Protein AF-0000000083620052 (afdb_homodimer)

Solvent-accessible surface area (backbone atoms only — not comparable to full-atom values): 8926 Å² total; per-residue (Å²): 107,70,68,56,51,54,50,51,49,53,51,48,52,52,52,49,54,56,48,50,53,54,48,52,51,50,53,55,48,63,71,38,90,86,50,53,65,69,59,52,51,53,48,49,51,52,50,52,50,52,51,48,50,53,50,50,54,52,50,50,51,51,50,53,51,52,51,54,55,53,52,51,54,55,54,63,62,65,70,110,106,71,68,56,52,54,50,52,50,52,52,50,52,52,51,49,54,56,50,50,53,53,47,50,51,50,54,54,48,65,71,40,91,85,50,53,66,69,60,52,53,52,49,49,52,53,50,53,51,52,52,48,51,54,48,50,54,52,51,52,52,50,51,55,51,52,50,53,54,52,53,51,55,55,54,63,62,66,71,107

Foldseek 3Di:
DVVVLVVLVVVLVVVVVVLVVVVVVLVVLCPDPPRDPVVSVVVVVVSVVVNVVSVVVSVVVVVVVVVVVVVVVVVVVVPD/DVVVLVVLVVVLVVVVVVLVVVVVVLVVLCPDPPRDPVVSVVVVVVSVVVNVVSVVVSVVVVVVVVVVVVVVVVVVVVPD

Sequence (160 aa):
DEEDLVTAHRRQVEETVDIVREEMNLLFQADQPGNQLDDYISKLDTILSQKAAGIYQLQAQLAQFQRRLNEYNIFSSSGDDEEDLVTAHRRQVEETVDIVREEMNLLFQADQPGNQLDDYISKLDTILSQKAAGIYQLQAQLAQFQRRLNEYNIFSSSGD

Radius of gyration: 20.44 Å; Cα contacts (8 Å, |Δi|>4): 81; chains: 2; bounding box: 27×78×36 Å

Nearest PDB structures (foldseek):
  7kin-assembly1_D  TM=8.186E-01  e=3.593E+00  Mycobacterium tuberculosis
  8dy9-assembly1_D  TM=7.743E-01  e=3.593E+00  Streptomyces venezuelae
  4bay-assembly1_A  TM=5.192E-01  e=6.306E+00  Homo sapiens
  6zbh-assembly1_A  TM=5.171E-01  e=8.964E+00  Plasmodium falciparum
  7kin-assembly1_D  TM=8.187E-01  e=3.593E+00  Mycobacterium tuberculosis

pLDDT: mean 94.05, std 9.62, range [48.81, 98.94]

InterPro domains:
  IPR027640 Kinesin-like protein [PTHR47971] (2-74)

Structure (mmCIF, N/CA/C/O backbone):
data_AF-0000000083620052-model_v1
#
loop_
_entity.id
_entity.type
_entity.pdbx_description
1 polymer 'Kinesin-related protein 6-like'
#
loop_
_atom_site.group_PDB
_atom_site.id
_atom_site.type_symbol
_atom_site.label_atom_id
_atom_site.label_alt_id
_atom_site.label_comp_id
_atom_site.label_asym_id
_atom_site.label_entity_id
_atom_site.label_seq_id
_atom_site.pdbx_PDB_ins_code
_atom_site.Cartn_x
_atom_site.Cartn_y
_atom_site.Cartn_z
_atom_site.occupancy
_atom_site.B_iso_or_equiv
_atom_site.auth_seq_id
_atom_site.auth_comp_id
_atom_site.auth_asym_id
_atom_site.auth_atom_id
_atom_site.pdbx_PDB_model_num
ATOM 1 N N . ASP A 1 1 ? -6.988 17.688 13.414 1 90.62 1 ASP A N 1
ATOM 2 C CA . ASP A 1 1 ? -5.875 18.625 13.352 1 90.62 1 ASP A CA 1
ATOM 3 C C . ASP A 1 1 ? -4.66 17.984 12.68 1 90.62 1 ASP A C 1
ATOM 5 O O . ASP A 1 1 ? -4.695 16.812 12.305 1 90.62 1 ASP A O 1
ATOM 9 N N . GLU A 1 2 ? -3.715 18.766 12.367 1 92.81 2 GLU A N 1
ATOM 10 C CA . GLU A 1 2 ? -2.504 18.328 11.672 1 92.81 2 GLU A CA 1
ATOM 11 C C . GLU A 1 2 ? -1.834 17.172 12.414 1 92.81 2 GLU A C 1
ATOM 13 O O . GLU A 1 2 ? -1.412 16.203 11.797 1 92.81 2 GLU A O 1
ATOM 18 N N . GLU A 1 3 ? -1.799 17.297 13.719 1 94.44 3 GLU A N 1
ATOM 19 C CA . GLU A 1 3 ? -1.166 16.266 14.516 1 94.44 3 GLU A CA 1
ATOM 20 C C . GLU A 1 3 ? -1.872 14.922 14.328 1 94.44 3 GLU A C 1
ATOM 22 O O . GLU A 1 3 ? -1.224 13.875 14.281 1 94.44 3 GLU A O 1
ATOM 27 N N . ASP A 1 4 ? -3.164 14.898 14.219 1 96.94 4 ASP A N 1
ATOM 28 C CA . ASP A 1 4 ? -3.932 13.672 14.016 1 96.94 4 ASP A CA 1
ATOM 29 C C . ASP A 1 4 ? -3.598 13.031 12.672 1 96.94 4 ASP A C 1
ATOM 31 O O . ASP A 1 4 ? -3.473 11.812 12.578 1 96.94 4 ASP A O 1
ATOM 35 N N . LEU A 1 5 ? -3.455 13.891 11.695 1 98.12 5 LEU A N 1
ATOM 36 C CA . LEU A 1 5 ? -3.141 13.391 10.359 1 98.12 5 LEU A CA 1
ATOM 37 C C . LEU A 1 5 ? -1.755 12.758 10.328 1 98.12 5 LEU A C 1
ATOM 39 O O . LEU A 1 5 ? -1.583 11.656 9.797 1 98.12 5 LEU A O 1
ATOM 43 N N . VAL A 1 6 ? -0.786 13.438 10.922 1 98.12 6 VAL A N 1
ATOM 44 C CA . VAL A 1 6 ? 0.584 12.938 10.945 1 98.12 6 VAL A CA 1
ATOM 45 C C . VAL A 1 6 ? 0.646 11.633 11.734 1 98.12 6 VAL A C 1
ATOM 47 O O . VAL A 1 6 ? 1.349 10.695 11.344 1 98.12 6 VAL A O 1
ATOM 50 N N . THR A 1 7 ? -0.1 11.578 12.805 1 98.38 7 THR A N 1
ATOM 51 C CA . THR A 1 7 ? -0.163 10.359 13.602 1 98.38 7 THR A CA 1
ATOM 52 C C . THR A 1 7 ? -0.77 9.211 12.797 1 98.38 7 THR A C 1
ATOM 54 O O . THR A 1 7 ? -0.252 8.094 12.805 1 98.38 7 THR A O 1
ATOM 57 N N . ALA A 1 8 ? -1.862 9.43 12.117 1 98.69 8 ALA A N 1
ATOM 58 C CA . ALA A 1 8 ? -2.484 8.414 11.266 1 98.69 8 ALA A CA 1
ATOM 59 C C . ALA A 1 8 ? -1.525 7.957 10.172 1 98.69 8 ALA A C 1
ATOM 61 O O . ALA A 1 8 ? -1.472 6.77 9.844 1 98.69 8 ALA A O 1
ATOM 62 N N . HIS A 1 9 ? -0.821 8.945 9.602 1 98.94 9 HIS A N 1
ATOM 63 C CA . HIS A 1 9 ? 0.161 8.625 8.57 1 98.94 9 HIS A CA 1
ATOM 64 C C . HIS A 1 9 ? 1.264 7.727 9.117 1 98.94 9 HIS A C 1
ATOM 66 O O . HIS A 1 9 ? 1.635 6.738 8.484 1 98.94 9 HIS A O 1
ATOM 72 N N . ARG A 1 10 ? 1.766 8.016 10.305 1 98.88 10 ARG A N 1
ATOM 73 C CA . ARG A 1 10 ? 2.789 7.188 10.938 1 98.88 10 ARG A CA 1
ATOM 74 C C . ARG A 1 10 ? 2.275 5.773 11.172 1 98.88 10 ARG A C 1
ATOM 76 O O . ARG A 1 10 ? 2.986 4.797 10.922 1 98.88 10 ARG A O 1
ATOM 83 N N . ARG A 1 11 ? 1.07 5.645 11.664 1 98.75 11 ARG A N 1
ATOM 84 C CA . ARG A 1 11 ? 0.467 4.34 11.906 1 98.75 11 ARG A CA 1
ATOM 85 C C . ARG A 1 11 ? 0.345 3.543 10.609 1 98.75 11 ARG A C 1
ATOM 87 O O . ARG A 1 11 ? 0.63 2.344 10.578 1 98.75 11 ARG A O 1
ATOM 94 N N . GLN A 1 12 ? -0.08 4.262 9.594 1 98.94 12 GLN A N 1
ATOM 95 C CA . GLN A 1 12 ? -0.24 3.598 8.305 1 98.94 12 GLN A CA 1
ATOM 96 C C . GLN A 1 12 ? 1.103 3.109 7.77 1 98.94 12 GLN A C 1
ATOM 98 O O . GLN A 1 12 ? 1.193 2.01 7.223 1 98.94 12 GLN A O 1
ATOM 103 N N . VAL A 1 13 ? 2.176 3.855 7.914 1 98.94 13 VAL A N 1
ATOM 104 C CA . VAL A 1 13 ? 3.504 3.451 7.469 1 98.94 13 VAL A CA 1
ATOM 105 C C . VAL A 1 13 ? 3.971 2.238 8.273 1 98.94 13 VAL A C 1
ATOM 107 O O . VAL A 1 13 ? 4.5 1.278 7.703 1 98.94 13 VAL A O 1
ATOM 110 N N . GLU A 1 14 ? 3.711 2.281 9.523 1 98.81 14 GLU A N 1
ATOM 111 C CA . GLU A 1 14 ? 4.082 1.152 10.375 1 98.81 14 GLU A CA 1
ATOM 112 C C . GLU A 1 14 ? 3.348 -0.118 9.953 1 98.81 14 GLU A C 1
ATOM 114 O O . GLU A 1 14 ? 3.955 -1.187 9.852 1 98.81 14 GLU A O 1
ATOM 119 N N . GLU A 1 15 ? 2.102 -0.01 9.734 1 98.75 15 GLU A N 1
ATOM 120 C CA . GLU A 1 15 ? 1.314 -1.148 9.273 1 98.75 15 GLU A CA 1
ATOM 121 C C . GLU A 1 15 ? 1.819 -1.657 7.922 1 98.75 15 GLU A C 1
ATOM 123 O O . GLU A 1 15 ? 1.854 -2.865 7.684 1 98.75 15 GLU A O 1
ATOM 128 N N . THR A 1 16 ? 2.172 -0.716 7.043 1 98.88 16 THR A N 1
ATOM 129 C CA . THR A 1 16 ? 2.678 -1.096 5.73 1 98.88 16 THR A CA 1
AT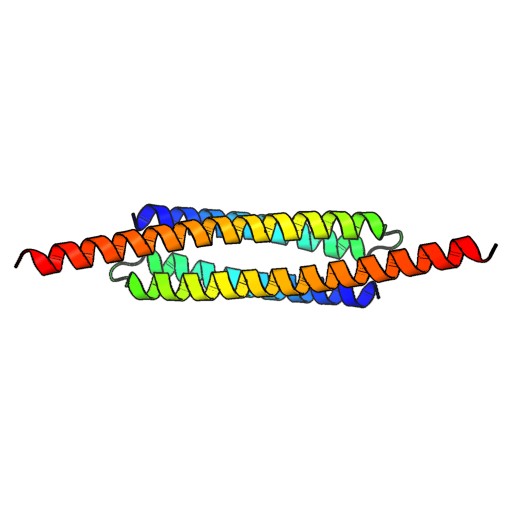OM 130 C C . THR A 1 16 ? 3.988 -1.864 5.855 1 98.88 16 THR A C 1
ATOM 132 O O . THR A 1 16 ? 4.199 -2.863 5.164 1 98.88 16 THR A O 1
ATOM 135 N N . VAL A 1 17 ? 4.836 -1.481 6.758 1 98.81 17 VAL A N 1
ATOM 136 C CA . VAL A 1 17 ? 6.109 -2.156 6.984 1 98.81 17 VAL A CA 1
ATOM 137 C C . VAL A 1 17 ? 5.859 -3.588 7.453 1 98.81 17 VAL A C 1
ATOM 139 O O . VAL A 1 17 ? 6.508 -4.523 6.977 1 98.81 17 VAL A O 1
ATOM 142 N N . ASP A 1 18 ? 4.934 -3.748 8.336 1 98.75 18 ASP A N 1
ATOM 143 C CA . ASP A 1 18 ? 4.582 -5.078 8.828 1 98.75 18 ASP A CA 1
ATOM 144 C C . ASP A 1 18 ? 4.027 -5.949 7.703 1 98.75 18 ASP A C 1
ATOM 146 O O . ASP A 1 18 ? 4.367 -7.129 7.598 1 98.75 18 ASP A O 1
ATOM 150 N N . ILE A 1 19 ? 3.205 -5.395 6.867 1 98.88 19 ILE A N 1
ATOM 151 C CA . ILE A 1 19 ? 2.584 -6.133 5.773 1 98.88 19 ILE A CA 1
ATOM 152 C C . ILE A 1 19 ? 3.645 -6.527 4.75 1 98.88 19 ILE A C 1
ATOM 154 O O . ILE A 1 19 ? 3.617 -7.637 4.211 1 98.88 19 ILE A O 1
ATOM 158 N N . VAL A 1 20 ? 4.68 -5.641 4.477 1 98.81 20 VAL A N 1
ATOM 159 C CA . VAL A 1 20 ? 5.746 -5.93 3.52 1 98.81 20 VAL A CA 1
ATOM 160 C C . VAL A 1 20 ? 6.562 -7.125 3.998 1 98.81 20 VAL A C 1
ATOM 162 O O . VAL A 1 20 ? 6.973 -7.965 3.195 1 98.81 20 VAL A O 1
ATOM 165 N N . ARG A 1 21 ? 6.77 -7.207 5.316 1 98.69 21 ARG A N 1
ATOM 166 C CA . ARG A 1 21 ? 7.453 -8.375 5.855 1 98.69 21 ARG A CA 1
ATOM 167 C C . ARG A 1 21 ? 6.668 -9.656 5.566 1 98.69 21 ARG A C 1
ATOM 169 O O . ARG A 1 21 ? 7.246 -10.672 5.172 1 98.69 21 ARG A O 1
ATOM 176 N N . GLU A 1 22 ? 5.375 -9.57 5.797 1 98.69 22 GLU A N 1
ATOM 177 C CA . GLU A 1 22 ? 4.52 -10.711 5.477 1 98.69 22 GLU A CA 1
ATOM 178 C C . GLU A 1 22 ? 4.605 -11.07 3.996 1 98.69 22 GLU A C 1
ATOM 180 O O . GLU A 1 22 ? 4.645 -12.25 3.637 1 98.69 22 GLU A O 1
ATOM 185 N N . GLU A 1 23 ? 4.641 -10.031 3.18 1 98.94 23 GLU A N 1
ATOM 186 C CA . GLU A 1 23 ? 4.691 -10.242 1.737 1 98.94 23 GLU A CA 1
ATOM 187 C C . GLU A 1 23 ? 6.008 -10.891 1.319 1 98.94 23 GLU A C 1
ATOM 189 O O . GLU A 1 23 ? 6.027 -11.773 0.457 1 98.94 23 GLU A O 1
ATOM 194 N N . MET A 1 24 ? 7.102 -10.477 1.969 1 98.75 24 MET A N 1
ATOM 195 C CA . MET A 1 24 ? 8.398 -11.062 1.647 1 98.75 24 MET A CA 1
ATOM 196 C C . MET A 1 24 ? 8.43 -12.547 2.002 1 98.75 24 MET A C 1
ATOM 198 O O . MET A 1 24 ? 9 -13.352 1.262 1 98.75 24 MET A O 1
ATOM 202 N N . ASN A 1 25 ? 7.844 -12.867 3.111 1 98.25 25 ASN A N 1
ATOM 203 C CA . ASN A 1 25 ? 7.727 -14.273 3.479 1 98.25 25 ASN A CA 1
ATOM 204 C C . ASN A 1 25 ? 6.855 -15.039 2.488 1 98.25 25 ASN A C 1
ATOM 206 O O . ASN A 1 25 ? 7.172 -16.172 2.131 1 98.25 25 ASN A O 1
ATOM 210 N N . LEU A 1 26 ? 5.758 -14.414 2.057 1 98.62 26 LEU A N 1
ATOM 211 C CA . LEU A 1 26 ? 4.863 -15.055 1.099 1 98.62 26 LEU A CA 1
ATOM 212 C C . LEU A 1 26 ? 5.578 -15.32 -0.222 1 98.62 26 LEU A C 1
ATOM 214 O O . LEU A 1 26 ? 5.449 -16.406 -0.8 1 98.62 26 LEU A O 1
ATOM 218 N N . LEU A 1 27 ? 6.418 -14.375 -0.684 1 98.5 27 LEU A N 1
ATOM 219 C CA . LEU A 1 27 ? 7.164 -14.516 -1.931 1 98.5 27 LEU A CA 1
ATOM 220 C C . LEU A 1 27 ? 8.227 -15.602 -1.803 1 98.5 27 LEU A C 1
ATOM 222 O O . LEU A 1 27 ? 8.461 -16.375 -2.742 1 98.5 27 LEU A O 1
ATOM 226 N N . PHE A 1 28 ? 8.836 -15.641 -0.636 1 97.38 28 PHE A N 1
ATOM 227 C CA . PHE A 1 28 ? 9.812 -16.688 -0.369 1 97.38 28 PHE A CA 1
ATOM 228 C C . PHE A 1 28 ? 9.172 -18.062 -0.446 1 97.38 28 PHE A C 1
ATOM 230 O O . PHE A 1 28 ? 9.727 -18.984 -1.053 1 97.38 28 PHE A O 1
ATOM 237 N N . GLN A 1 29 ? 7.988 -18.188 0.178 1 95.62 29 GLN A N 1
ATOM 238 C CA . GLN A 1 29 ? 7.277 -19.453 0.168 1 95.62 29 GLN A CA 1
ATOM 239 C C . GLN A 1 29 ? 6.836 -19.828 -1.244 1 95.62 29 GLN A C 1
ATOM 241 O O . GLN A 1 29 ? 6.836 -21 -1.611 1 95.62 29 GLN A O 1
ATOM 246 N N . ALA A 1 30 ? 6.48 -18.844 -2.029 1 94.25 30 ALA A N 1
ATOM 247 C CA . ALA A 1 30 ? 6.012 -19.078 -3.393 1 94.25 30 ALA A CA 1
ATOM 248 C C . ALA A 1 30 ? 7.109 -19.688 -4.25 1 94.25 30 ALA A C 1
ATOM 250 O O . ALA A 1 30 ? 6.824 -20.406 -5.215 1 94.25 30 ALA A O 1
ATOM 251 N N . ASP A 1 31 ? 8.352 -19.453 -3.865 1 93.75 31 ASP A N 1
ATOM 252 C CA . ASP A 1 31 ? 9.484 -19.906 -4.668 1 93.75 31 ASP A CA 1
ATOM 253 C C . ASP A 1 31 ? 9.938 -21.297 -4.223 1 93.75 31 ASP A C 1
ATOM 255 O O . ASP A 1 31 ? 10.805 -21.906 -4.859 1 93.75 31 ASP A O 1
ATOM 259 N N . GLN A 1 32 ? 9.328 -21.844 -3.174 1 94.38 32 GLN A N 1
ATOM 260 C CA . GLN A 1 32 ? 9.75 -23.141 -2.654 1 94.38 32 GLN A CA 1
ATOM 261 C C . GLN A 1 32 ? 9.039 -24.281 -3.383 1 94.38 32 GLN A C 1
ATOM 263 O O . GLN A 1 32 ? 7.883 -24.156 -3.779 1 94.38 32 GLN A O 1
ATOM 268 N N . PRO A 1 33 ? 9.781 -25.438 -3.596 1 92.56 33 PRO A N 1
ATOM 269 C CA . PRO A 1 33 ? 9.094 -26.625 -4.125 1 92.56 33 PRO A CA 1
ATOM 270 C C . PRO A 1 33 ? 7.898 -27.047 -3.275 1 92.56 33 PRO A C 1
ATOM 272 O O . PRO A 1 33 ? 7.949 -26.953 -2.045 1 92.56 33 PRO A O 1
ATOM 275 N N . GLY A 1 34 ? 6.805 -27.469 -3.9 1 90.56 34 GLY A N 1
ATOM 276 C CA . GLY A 1 34 ? 5.617 -27.922 -3.197 1 90.56 34 GLY A CA 1
ATOM 277 C C . GLY A 1 34 ? 4.672 -26.797 -2.83 1 90.56 34 GLY A C 1
ATOM 278 O O . GLY A 1 34 ? 3.66 -27.016 -2.162 1 90.56 34 GLY A O 1
ATOM 279 N N . ASN A 1 35 ? 5.055 -25.609 -3.143 1 88.75 35 ASN A N 1
ATOM 280 C CA . ASN A 1 35 ? 4.168 -24.469 -2.914 1 88.75 35 ASN A CA 1
ATOM 281 C C . ASN A 1 35 ? 2.775 -24.719 -3.49 1 88.75 35 ASN A C 1
ATOM 283 O O . ASN A 1 35 ? 2.643 -25.234 -4.602 1 88.75 35 ASN A O 1
ATOM 287 N N . GLN A 1 36 ? 1.878 -24.344 -2.652 1 91.94 36 GLN A N 1
ATOM 288 C CA . GLN A 1 36 ? 0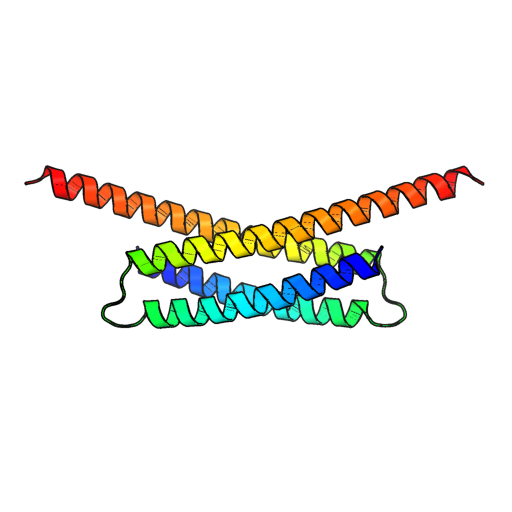.497 -24.469 -3.109 1 91.94 36 GLN A CA 1
ATOM 289 C C . GLN A 1 36 ? 0.01 -23.156 -3.719 1 91.94 36 GLN A C 1
ATOM 291 O O . GLN A 1 36 ? -0.177 -22.156 -3.008 1 91.94 36 GLN A O 1
ATOM 296 N N . LEU A 1 37 ? -0.287 -23.203 -4.941 1 93.69 37 LEU A N 1
ATOM 297 C CA . LEU A 1 37 ? -0.682 -22.016 -5.703 1 93.69 37 LEU A CA 1
ATOM 298 C C . LEU A 1 37 ? -1.947 -21.391 -5.121 1 93.69 37 LEU A C 1
ATOM 300 O O . LEU A 1 37 ? -2.035 -20.172 -4.98 1 93.69 37 LEU A O 1
ATOM 304 N N . ASP A 1 38 ? -2.9 -22.203 -4.738 1 94.06 38 ASP A N 1
ATOM 305 C CA . ASP A 1 38 ? -4.164 -21.703 -4.207 1 94.06 38 ASP A CA 1
ATOM 306 C C . ASP A 1 38 ? -3.943 -20.922 -2.916 1 94.06 38 ASP A C 1
ATOM 308 O O . ASP A 1 38 ? -4.59 -19.891 -2.688 1 94.06 38 ASP A O 1
ATOM 312 N N . ASP A 1 39 ? -3.09 -21.422 -2.074 1 95.56 39 ASP A N 1
ATOM 313 C CA . ASP A 1 39 ? -2.77 -20.734 -0.827 1 95.56 39 ASP A CA 1
ATOM 314 C C . ASP A 1 39 ? -2.104 -19.391 -1.097 1 95.56 39 ASP A C 1
ATOM 316 O O . ASP A 1 39 ? -2.428 -18.391 -0.449 1 95.56 39 ASP A O 1
ATOM 320 N N . TYR A 1 40 ? -1.199 -19.391 -2 1 97.88 40 TYR A N 1
ATOM 321 C CA . TYR A 1 40 ? -0.522 -18.156 -2.379 1 97.88 40 TYR A CA 1
ATOM 322 C C . TYR A 1 40 ? -1.521 -17.109 -2.865 1 97.88 40 TYR A C 1
ATOM 324 O O . TYR A 1 40 ? -1.491 -15.961 -2.424 1 97.88 40 TYR A O 1
ATOM 332 N N . ILE A 1 41 ? -2.387 -17.516 -3.703 1 98 41 ILE A N 1
ATOM 333 C CA . ILE A 1 41 ? -3.357 -16.609 -4.309 1 98 41 ILE A CA 1
ATOM 334 C C . ILE A 1 41 ? -4.262 -16.031 -3.227 1 98 41 ILE A C 1
ATOM 336 O O . ILE A 1 41 ? -4.508 -14.82 -3.201 1 98 41 ILE A O 1
ATOM 340 N N . SER A 1 42 ? -4.73 -16.859 -2.387 1 98 42 SER A N 1
ATOM 341 C CA . SER A 1 42 ? -5.641 -16.422 -1.332 1 98 42 SER A CA 1
ATOM 342 C C . SER A 1 42 ? -4.953 -15.453 -0.383 1 98 42 SER A C 1
ATOM 344 O O . SER A 1 42 ? -5.539 -14.438 0 1 98 42 SER A O 1
ATOM 346 N N . LYS A 1 43 ? -3.754 -15.75 -0.046 1 98.44 43 LYS A N 1
ATOM 347 C CA . LYS A 1 43 ? -3.023 -14.875 0.87 1 98.44 43 LYS A CA 1
ATOM 348 C C . LYS A 1 43 ? -2.686 -13.547 0.207 1 98.44 43 LYS A C 1
ATOM 350 O O . LYS A 1 43 ? -2.789 -12.492 0.836 1 98.44 43 LYS A O 1
ATOM 355 N N . LEU A 1 44 ? -2.283 -13.594 -1.026 1 98.88 44 LEU A N 1
ATOM 356 C CA . LEU A 1 44 ? -1.996 -12.367 -1.753 1 98.88 44 LEU A CA 1
ATOM 357 C C . LEU A 1 44 ? -3.238 -11.484 -1.841 1 98.88 44 LEU A C 1
ATOM 359 O O . LEU A 1 44 ? -3.164 -10.273 -1.613 1 98.88 44 LEU A O 1
ATOM 363 N N . ASP A 1 45 ? -4.328 -12.102 -2.131 1 98.75 45 ASP A N 1
ATOM 364 C CA . ASP A 1 45 ? -5.586 -11.367 -2.193 1 98.75 45 ASP A CA 1
ATOM 365 C C . ASP A 1 45 ? -5.879 -10.672 -0.867 1 98.75 45 ASP A C 1
ATOM 367 O O . ASP A 1 45 ? -6.234 -9.484 -0.845 1 98.75 45 ASP A O 1
ATOM 371 N N . THR A 1 46 ? -5.758 -11.414 0.207 1 98.81 46 THR A N 1
ATOM 372 C CA . THR A 1 46 ? -6.008 -10.875 1.541 1 98.81 46 THR A CA 1
ATOM 373 C C . THR A 1 46 ? -5.074 -9.711 1.84 1 98.81 46 THR A C 1
ATOM 375 O O . THR A 1 46 ? -5.512 -8.672 2.34 1 98.81 46 THR A O 1
ATOM 378 N N . ILE A 1 47 ? -3.785 -9.844 1.504 1 98.94 47 ILE A N 1
ATOM 379 C CA . ILE A 1 47 ? -2.76 -8.844 1.772 1 98.94 47 ILE A CA 1
ATOM 380 C C . ILE A 1 47 ? -3.047 -7.578 0.963 1 98.94 47 ILE A C 1
ATOM 382 O O . ILE A 1 47 ? -3.023 -6.469 1.501 1 98.94 47 ILE A O 1
ATOM 386 N N . LEU A 1 48 ? -3.375 -7.742 -0.319 1 98.94 48 LEU A N 1
ATOM 387 C CA . LEU A 1 48 ? -3.648 -6.586 -1.167 1 98.94 48 LEU A CA 1
ATOM 388 C C . LEU A 1 48 ? -4.891 -5.844 -0.688 1 98.94 48 LEU A C 1
ATOM 390 O O . LEU A 1 48 ? -4.934 -4.613 -0.723 1 98.94 48 LEU A O 1
ATOM 394 N N . SER A 1 49 ? -5.91 -6.609 -0.191 1 98.88 49 SER A N 1
ATOM 395 C CA . SER A 1 49 ? -7.113 -5.992 0.354 1 98.88 49 SER A CA 1
ATOM 396 C C . SER A 1 49 ? -6.805 -5.195 1.616 1 98.88 49 SER A C 1
ATOM 398 O O . SER A 1 49 ? -7.363 -4.117 1.827 1 98.88 49 SER A O 1
ATOM 400 N N . GLN A 1 50 ? -5.961 -5.727 2.443 1 98.88 50 GLN A N 1
ATOM 401 C CA . GLN A 1 50 ? -5.559 -5.043 3.666 1 98.88 50 GLN A CA 1
ATOM 402 C C . GLN A 1 50 ? -4.789 -3.762 3.35 1 98.88 50 GLN A C 1
ATOM 404 O O . GLN A 1 50 ? -5.023 -2.723 3.971 1 98.88 50 GLN A O 1
ATOM 409 N N . LYS A 1 51 ? -3.875 -3.82 2.344 1 98.94 51 LYS A N 1
ATOM 410 C CA . LYS A 1 51 ? -3.123 -2.635 1.941 1 98.94 51 LYS A CA 1
ATOM 411 C C . LYS A 1 51 ? -4.051 -1.557 1.388 1 98.94 51 LYS A C 1
ATOM 413 O O . LYS A 1 51 ? -3.936 -0.385 1.752 1 98.94 51 LYS A O 1
ATOM 418 N N . ALA A 1 52 ? -4.945 -1.933 0.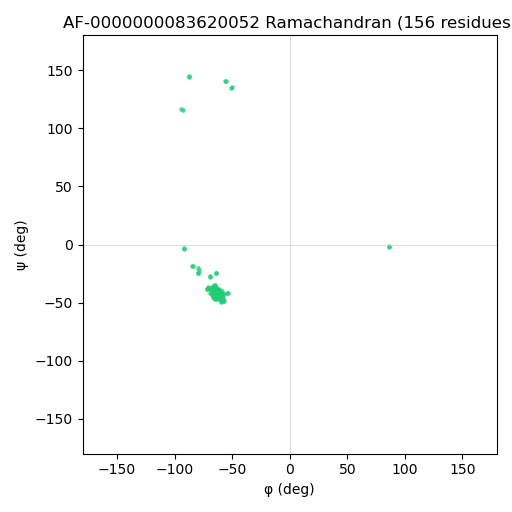559 1 98.88 52 ALA A N 1
ATOM 419 C CA . ALA A 1 52 ? -5.883 -0.982 -0.032 1 98.88 52 ALA A CA 1
ATOM 420 C C . ALA A 1 52 ? -6.73 -0.305 1.043 1 98.88 52 ALA A C 1
ATOM 422 O O . ALA A 1 52 ? -6.926 0.912 1.014 1 98.88 52 ALA A O 1
ATOM 423 N N . ALA A 1 53 ? -7.203 -1.133 1.965 1 98.62 53 ALA A N 1
ATOM 424 C CA . ALA A 1 53 ? -8.07 -0.6 3.016 1 98.62 53 ALA A CA 1
ATOM 425 C C . ALA A 1 53 ? -7.328 0.431 3.863 1 98.62 53 ALA A C 1
ATOM 427 O O . ALA A 1 53 ? -7.891 1.468 4.223 1 98.62 53 ALA A O 1
ATOM 428 N N . GLY A 1 54 ? -6.078 0.158 4.207 1 98.75 54 GLY A N 1
ATOM 429 C CA . GLY A 1 54 ? -5.285 1.097 4.984 1 98.75 54 GLY A CA 1
ATOM 430 C C . GLY A 1 54 ? -5.027 2.404 4.262 1 98.75 54 GLY A C 1
ATOM 431 O O . GLY A 1 54 ? -5.078 3.477 4.867 1 98.75 54 GLY A O 1
ATOM 432 N N . ILE A 1 55 ? -4.77 2.318 2.99 1 98.94 55 ILE A N 1
ATOM 433 C CA . ILE A 1 55 ? -4.535 3.508 2.178 1 98.94 55 ILE A CA 1
ATOM 434 C C . ILE A 1 55 ? -5.82 4.324 2.078 1 98.94 55 ILE A C 1
ATOM 436 O O . ILE A 1 55 ? -5.797 5.547 2.234 1 98.94 55 ILE A O 1
ATOM 440 N N . TYR A 1 56 ? -6.973 3.652 1.877 1 98.69 56 TYR A N 1
ATOM 441 C CA . TYR A 1 56 ? -8.258 4.336 1.764 1 98.69 56 TYR A CA 1
ATOM 442 C C . TYR A 1 56 ? -8.594 5.082 3.051 1 98.69 56 TYR A C 1
ATOM 444 O O . TYR A 1 56 ? -9.102 6.207 3.01 1 98.69 56 TYR A O 1
ATOM 452 N N . GLN A 1 57 ? -8.359 4.371 4.117 1 98.81 57 GLN A N 1
ATOM 453 C CA . GLN A 1 57 ? -8.617 5.004 5.406 1 98.81 57 GLN A CA 1
ATOM 454 C C . GLN A 1 57 ? -7.793 6.273 5.574 1 98.81 57 GLN A C 1
ATOM 456 O O . GLN A 1 57 ? -8.305 7.305 6.012 1 98.81 57 GLN A O 1
ATOM 461 N N . LEU A 1 58 ? -6.516 6.301 5.242 1 98.94 58 LEU A N 1
ATOM 462 C CA . LEU A 1 58 ? -5.668 7.48 5.395 1 98.94 58 LEU A CA 1
ATOM 463 C C . LEU A 1 58 ? -6.043 8.555 4.379 1 98.94 58 LEU A C 1
ATOM 465 O O . LEU A 1 58 ? -6.016 9.75 4.695 1 98.94 58 LEU A O 1
ATOM 469 N N . GLN A 1 59 ? -6.398 8.133 3.182 1 98.88 59 GLN A N 1
ATOM 470 C CA . GLN A 1 59 ? -6.871 9.094 2.189 1 98.88 59 GLN A CA 1
ATOM 471 C C . GLN A 1 59 ? -8.109 9.828 2.684 1 98.88 59 GLN A C 1
ATOM 473 O O . GLN A 1 59 ? -8.258 11.031 2.455 1 98.88 59 GLN A O 1
ATOM 478 N N . ALA A 1 60 ? -9 9.062 3.273 1 98.75 60 ALA A N 1
ATOM 479 C CA . ALA A 1 60 ? -10.211 9.68 3.809 1 98.75 60 ALA A CA 1
ATOM 480 C C . ALA A 1 60 ? -9.875 10.688 4.902 1 98.75 60 ALA A C 1
ATOM 482 O O . ALA A 1 60 ? -10.484 11.758 4.977 1 98.75 60 ALA A O 1
ATOM 483 N N . GLN A 1 61 ? -8.953 10.375 5.75 1 98.62 61 GLN A N 1
ATOM 484 C CA . GLN A 1 61 ? -8.523 11.297 6.797 1 98.62 61 GLN A CA 1
ATOM 485 C C . GLN A 1 61 ? -7.852 12.531 6.203 1 98.62 61 GLN A C 1
ATOM 487 O O . GLN A 1 61 ? -8.062 13.648 6.68 1 98.62 61 GLN A O 1
ATOM 492 N N . LEU A 1 62 ? -7.043 12.359 5.207 1 98.75 62 LEU A N 1
ATOM 493 C CA . LEU A 1 62 ? -6.395 13.469 4.523 1 98.75 62 LEU A CA 1
ATOM 494 C C . LEU A 1 62 ? -7.43 14.398 3.896 1 98.75 62 LEU A C 1
ATOM 496 O O . LEU A 1 62 ? -7.332 15.625 4.02 1 98.75 62 LEU A O 1
ATOM 500 N N . ALA A 1 63 ? -8.438 13.805 3.279 1 98.38 63 ALA A N 1
ATOM 501 C CA . ALA A 1 63 ? -9.492 14.586 2.648 1 98.38 63 ALA A CA 1
ATOM 502 C C . ALA A 1 63 ? -10.273 15.391 3.686 1 98.38 63 ALA A C 1
ATOM 504 O O . ALA A 1 63 ? -10.594 16.562 3.461 1 98.38 63 ALA A O 1
ATOM 505 N N . GLN A 1 64 ? -10.609 14.734 4.758 1 97.44 64 GLN A N 1
ATOM 506 C CA . GLN A 1 64 ? -11.32 15.422 5.836 1 97.44 64 GLN A CA 1
ATOM 507 C C . GLN A 1 64 ? -10.484 16.562 6.398 1 97.44 64 GLN A C 1
ATOM 509 O O . GLN A 1 64 ? -11.016 17.656 6.664 1 97.44 64 GLN A O 1
ATOM 514 N N . PHE A 1 65 ? -9.234 16.375 6.594 1 97.94 65 PHE A N 1
ATOM 515 C CA . PHE A 1 65 ? -8.32 17.391 7.074 1 97.94 65 PHE A CA 1
ATOM 516 C C . PHE A 1 65 ? -8.289 18.578 6.121 1 97.94 65 PHE A C 1
ATOM 518 O O . PHE A 1 65 ? -8.383 19.734 6.547 1 97.94 65 PHE A O 1
ATOM 525 N N . GLN A 1 66 ? -8.141 18.375 4.891 1 96.62 66 GLN A N 1
ATOM 526 C CA . GLN A 1 66 ? -8.094 19.406 3.873 1 96.62 66 GLN A CA 1
ATOM 527 C C . GLN A 1 66 ? -9.398 20.203 3.848 1 96.62 66 GLN A C 1
ATOM 529 O O . GLN A 1 66 ? -9.383 21.422 3.648 1 96.62 66 GLN A O 1
ATOM 534 N N . ARG A 1 67 ? -10.492 19.578 3.969 1 95.19 67 ARG A N 1
ATOM 535 C CA . ARG A 1 67 ? -11.781 20.266 4.012 1 95.19 67 ARG A CA 1
ATOM 536 C C . ARG A 1 67 ? -11.836 21.25 5.18 1 95.19 67 ARG A C 1
ATOM 538 O O . ARG A 1 67 ? -12.273 22.391 5.02 1 95.19 67 ARG A O 1
ATOM 545 N N . ARG A 1 68 ? -11.477 20.875 6.285 1 93.69 68 ARG A N 1
ATOM 546 C CA . ARG A 1 68 ? -11.484 21.719 7.477 1 93.69 68 ARG A CA 1
ATOM 547 C C . ARG A 1 68 ? -10.562 22.906 7.305 1 93.69 68 ARG A C 1
ATOM 549 O O . ARG A 1 68 ? -10.891 24.016 7.727 1 93.69 68 ARG A O 1
ATOM 556 N N . LEU A 1 69 ? -9.32 22.656 6.723 1 90.88 69 LEU A N 1
ATOM 557 C CA . LEU A 1 69 ? -8.391 23.75 6.461 1 90.88 69 LEU A CA 1
ATOM 558 C C . LEU A 1 69 ? -9.031 24.797 5.562 1 90.88 69 LEU A C 1
ATOM 560 O O . LEU A 1 69 ? -8.875 26 5.797 1 90.88 69 LEU A O 1
ATOM 564 N N . ASN A 1 70 ? -9.711 24.391 4.547 1 91.56 70 ASN A N 1
ATOM 565 C CA . ASN A 1 70 ? -10.352 25.297 3.602 1 91.56 70 ASN A CA 1
ATOM 566 C C . ASN A 1 70 ? -11.508 26.047 4.242 1 91.56 70 ASN A C 1
ATOM 568 O O . ASN A 1 70 ? -11.734 27.234 3.945 1 91.56 70 ASN A O 1
ATOM 572 N N . GLU A 1 71 ? -12.258 25.422 5.055 1 89.44 71 GLU A N 1
ATOM 573 C CA . GLU A 1 71 ? -13.367 26.062 5.75 1 89.44 71 GLU A CA 1
ATOM 574 C C . GLU A 1 71 ? -12.867 27.172 6.684 1 89.44 71 GLU A C 1
ATOM 576 O O . GLU A 1 71 ? -13.492 28.219 6.801 1 89.44 71 GLU A O 1
ATOM 581 N N . TYR A 1 72 ? -11.828 26.969 7.355 1 85.12 72 TYR A N 1
ATOM 582 C CA . TYR A 1 72 ? -11.227 27.953 8.242 1 85.12 72 TYR A CA 1
ATOM 583 C C . TYR A 1 72 ? -10.711 29.156 7.461 1 85.12 72 TYR A C 1
ATOM 585 O O . TYR A 1 72 ? -10.82 30.297 7.914 1 85.12 72 TYR A O 1
ATOM 593 N N . ASN A 1 73 ? -10.102 28.875 6.316 1 84.06 73 ASN A N 1
ATOM 594 C CA . ASN A 1 73 ? -9.57 29.953 5.488 1 84.06 73 ASN A CA 1
ATOM 595 C C . ASN A 1 73 ? -10.688 30.812 4.91 1 84.06 73 ASN A C 1
ATOM 597 O O . ASN A 1 73 ? -10.5 32.031 4.703 1 84.06 73 ASN A O 1
ATOM 601 N N . ILE A 1 74 ? -11.797 30.25 4.547 1 79.19 74 ILE A N 1
ATOM 602 C CA . ILE A 1 74 ? -12.945 31 4.051 1 79.19 74 ILE A CA 1
ATOM 603 C C . ILE A 1 74 ? -13.523 31.859 5.176 1 79.19 74 ILE A C 1
ATOM 605 O O . ILE A 1 74 ? -13.852 33.031 4.965 1 79.19 74 ILE A O 1
ATOM 609 N N . PHE A 1 75 ? -13.641 31.406 6.398 1 75.19 75 PHE A N 1
ATOM 610 C CA . PHE A 1 75 ? -14.195 32.156 7.523 1 75.19 75 PHE A CA 1
ATOM 611 C C . PHE A 1 75 ? -13.242 33.25 7.965 1 75.19 75 PHE A C 1
ATOM 613 O O . PHE A 1 75 ? -13.68 34.375 8.297 1 75.19 75 PHE A O 1
ATOM 620 N N . SER A 1 76 ? -12.016 33 7.953 1 71.31 76 SER A N 1
ATOM 621 C CA . SER A 1 76 ? -11.055 34 8.375 1 71.31 76 SER A CA 1
ATOM 622 C C . SER A 1 76 ? -10.984 35.156 7.379 1 71.31 76 SER A C 1
ATOM 624 O O . SER A 1 76 ? -10.656 36.281 7.75 1 71.31 76 SER A O 1
ATOM 626 N N . SER A 1 77 ? -11.266 34.969 6.098 1 70.31 77 SER A N 1
ATOM 627 C CA . SER A 1 77 ? -11.234 36.031 5.102 1 70.31 77 SER A CA 1
ATOM 628 C C . SER A 1 77 ? -12.5 36.875 5.16 1 70.31 77 SER A C 1
ATOM 630 O O . SER A 1 77 ? -12.484 38.062 4.762 1 70.31 77 SER A O 1
ATOM 632 N N . SER A 1 78 ? -13.562 36.406 5.625 1 61.16 78 SER A N 1
ATOM 633 C CA . SER A 1 78 ? -14.805 37.156 5.617 1 61.16 78 SER A CA 1
ATOM 634 C C . SER A 1 78 ? -14.898 38.062 6.828 1 61.16 78 SER A C 1
ATOM 636 O O . SER A 1 78 ? -15.805 38.906 6.926 1 61.16 78 SER A O 1
ATOM 638 N N . GLY A 1 79 ? -14.172 37.875 7.852 1 57.75 79 GLY A N 1
ATOM 639 C CA . GLY A 1 79 ? -14.281 38.719 9.039 1 57.75 79 GLY A CA 1
ATOM 640 C C . GLY A 1 79 ? -13.57 40.031 8.891 1 57.75 79 GLY A C 1
ATOM 641 O O . GLY A 1 79 ? -13.57 40.844 9.812 1 57.75 79 GLY A O 1
ATOM 642 N N . ASP A 1 80 ? -12.609 40.219 7.984 1 48.91 80 ASP A N 1
ATOM 643 C CA . ASP A 1 80 ? -12.18 41.625 7.879 1 48.91 80 ASP A CA 1
ATOM 644 C C . ASP A 1 80 ? -13.242 42.469 7.18 1 48.91 80 ASP A C 1
ATOM 646 O O . ASP A 1 80 ? -13.93 42 6.273 1 48.91 80 ASP A O 1
ATOM 650 N N . ASP B 1 1 ? 0.605 -16.234 -16.578 1 91 1 ASP B N 1
ATOM 651 C CA . ASP B 1 1 ? 0.949 -17.453 -15.836 1 91 1 ASP B CA 1
ATOM 652 C C . ASP B 1 1 ? 1.388 -17.109 -14.406 1 91 1 ASP B C 1
ATOM 654 O O . ASP B 1 1 ? 1.441 -15.945 -14.031 1 91 1 ASP B O 1
ATOM 658 N N . GLU B 1 2 ? 1.518 -18.125 -13.625 1 92.75 2 GLU B N 1
ATOM 659 C CA . GLU B 1 2 ? 1.883 -17.969 -12.219 1 92.75 2 GLU B CA 1
ATOM 660 C C . GLU B 1 2 ? 3.174 -17.172 -12.07 1 92.75 2 GLU B C 1
ATOM 662 O O . GLU B 1 2 ? 3.266 -16.281 -11.211 1 92.75 2 GLU B O 1
ATOM 667 N N . GLU B 1 3 ? 4.105 -17.469 -12.922 1 94.38 3 GLU B N 1
ATOM 668 C CA . GLU B 1 3 ? 5.387 -16.781 -12.852 1 94.38 3 GLU B CA 1
ATOM 669 C C . GLU B 1 3 ? 5.211 -15.273 -13.07 1 94.38 3 GLU B C 1
ATOM 671 O O . GLU B 1 3 ? 5.871 -14.469 -12.414 1 94.38 3 GLU B O 1
ATOM 676 N N . ASP B 1 4 ? 4.359 -14.859 -13.945 1 96.88 4 ASP B N 1
ATOM 677 C CA . ASP B 1 4 ? 4.098 -13.445 -14.211 1 96.88 4 ASP B CA 1
ATOM 678 C C . ASP B 1 4 ? 3.498 -12.758 -12.984 1 96.88 4 ASP B C 1
ATOM 680 O O . ASP B 1 4 ? 3.857 -11.625 -12.664 1 96.88 4 ASP B O 1
ATOM 684 N N . LEU B 1 5 ? 2.613 -13.5 -12.344 1 98.06 5 LEU B N 1
ATOM 685 C CA . LEU B 1 5 ? 1.97 -12.945 -11.164 1 98.06 5 LEU B CA 1
ATOM 686 C C . LEU B 1 5 ? 2.98 -12.742 -10.039 1 98.06 5 LEU B C 1
ATOM 688 O O . LEU B 1 5 ? 3.014 -11.68 -9.414 1 98.06 5 LEU B O 1
ATOM 692 N N . VAL B 1 6 ? 3.814 -13.734 -9.812 1 98.06 6 VAL B N 1
ATOM 693 C CA . VAL B 1 6 ? 4.812 -13.664 -8.75 1 98.06 6 VAL B CA 1
ATOM 694 C C . VAL B 1 6 ? 5.812 -12.547 -9.062 1 98.06 6 VAL B C 1
ATOM 696 O O . VAL B 1 6 ? 6.227 -11.812 -8.156 1 98.06 6 VAL B O 1
ATOM 699 N N . THR B 1 7 ? 6.141 -12.414 -10.305 1 98.31 7 THR B N 1
ATOM 700 C CA . THR B 1 7 ? 7.047 -11.352 -10.719 1 98.31 7 THR B CA 1
ATOM 701 C C . THR B 1 7 ? 6.418 -9.977 -10.477 1 98.31 7 THR B C 1
ATOM 703 O O . THR B 1 7 ? 7.066 -9.07 -9.953 1 98.31 7 THR B O 1
ATOM 706 N N . ALA B 1 8 ? 5.188 -9.789 -10.867 1 98.62 8 ALA B N 1
ATOM 707 C CA . ALA B 1 8 ? 4.477 -8.539 -10.625 1 98.62 8 ALA B CA 1
ATOM 708 C C . ALA B 1 8 ? 4.391 -8.234 -9.133 1 98.62 8 ALA B C 1
ATOM 710 O O . ALA B 1 8 ? 4.531 -7.082 -8.719 1 98.62 8 ALA B O 1
ATOM 711 N N . HIS B 1 9 ? 4.117 -9.297 -8.367 1 98.94 9 HIS B N 1
ATOM 712 C CA . HIS B 1 9 ? 4.051 -9.141 -6.922 1 98.94 9 HIS B CA 1
ATOM 713 C C . HIS B 1 9 ? 5.391 -8.688 -6.352 1 98.94 9 HIS B C 1
ATOM 715 O O . HIS B 1 9 ? 5.438 -7.773 -5.523 1 98.94 9 HIS B O 1
ATOM 721 N N . ARG B 1 10 ? 6.484 -9.25 -6.809 1 98.88 10 ARG B N 1
ATOM 722 C CA . ARG B 1 10 ? 7.816 -8.852 -6.367 1 98.88 10 ARG B CA 1
ATOM 723 C C . ARG B 1 10 ? 8.094 -7.391 -6.715 1 98.88 10 ARG B C 1
ATOM 725 O O . ARG B 1 10 ? 8.633 -6.641 -5.895 1 98.88 10 ARG B O 1
ATOM 732 N N . ARG B 1 11 ? 7.742 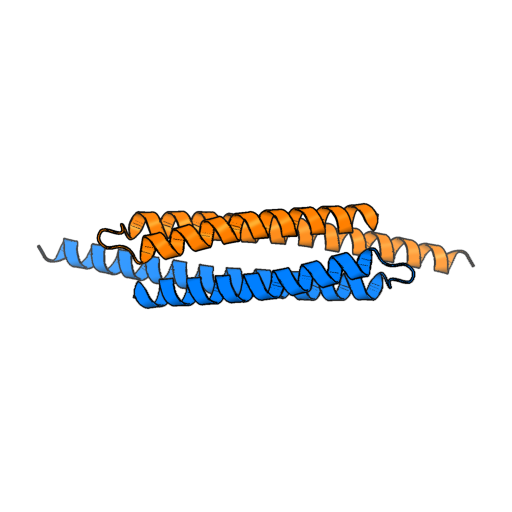-7 -7.902 1 98.75 11 ARG B N 1
ATOM 733 C CA . ARG B 1 11 ? 7.934 -5.617 -8.336 1 98.75 11 ARG B CA 1
ATOM 734 C C . ARG B 1 11 ? 7.137 -4.656 -7.457 1 98.75 11 ARG B C 1
ATOM 736 O O . ARG B 1 11 ? 7.641 -3.598 -7.074 1 98.75 11 ARG B O 1
ATOM 743 N N . GLN B 1 12 ? 5.918 -5.086 -7.195 1 98.88 12 GLN B N 1
ATOM 744 C CA . GLN B 1 12 ? 5.066 -4.238 -6.371 1 98.88 12 GLN B CA 1
ATOM 745 C C . GLN B 1 12 ? 5.637 -4.094 -4.961 1 98.88 12 GLN B C 1
ATOM 747 O O . GLN B 1 12 ? 5.609 -3.002 -4.387 1 98.88 12 GLN B O 1
ATOM 752 N N . VAL B 1 13 ? 6.184 -5.117 -4.363 1 98.94 13 VAL B N 1
ATOM 753 C CA . VAL B 1 13 ? 6.789 -5.062 -3.035 1 98.94 13 VAL B CA 1
ATOM 754 C C . VAL B 1 13 ? 8.016 -4.156 -3.062 1 98.94 13 VAL B C 1
ATOM 756 O O . VAL B 1 13 ? 8.203 -3.328 -2.17 1 98.94 13 VAL B O 1
ATOM 759 N N . GLU B 1 14 ? 8.75 -4.289 -4.105 1 98.75 14 GLU B N 1
ATOM 760 C CA . GLU B 1 14 ? 9.93 -3.441 -4.246 1 98.75 14 GLU B CA 1
ATOM 761 C C . GLU B 1 14 ? 9.547 -1.968 -4.336 1 98.75 14 GLU B C 1
ATOM 763 O O . GLU B 1 14 ? 10.156 -1.121 -3.678 1 98.75 14 GLU B O 1
ATOM 768 N N . GLU B 1 15 ? 8.578 -1.692 -5.121 1 98.69 15 GLU B N 1
ATOM 769 C CA . GLU B 1 15 ? 8.086 -0.323 -5.242 1 98.69 15 GLU B CA 1
ATOM 770 C C . GLU B 1 15 ? 7.559 0.192 -3.906 1 98.69 15 GLU B C 1
ATOM 772 O O . GLU B 1 15 ? 7.758 1.358 -3.561 1 98.69 15 GLU B O 1
ATOM 777 N N . THR B 1 16 ? 6.855 -0.667 -3.199 1 98.88 16 THR B N 1
ATOM 778 C CA . THR B 1 16 ? 6.312 -0.28 -1.903 1 98.88 16 THR B CA 1
ATOM 779 C C . THR B 1 16 ? 7.434 0.049 -0.921 1 98.88 16 THR B C 1
ATOM 781 O O . THR B 1 16 ? 7.344 1.024 -0.173 1 98.88 16 THR B O 1
ATOM 784 N N . VAL B 1 17 ? 8.492 -0.686 -0.944 1 98.81 17 VAL B N 1
ATOM 785 C CA . VAL B 1 17 ? 9.641 -0.453 -0.068 1 98.81 17 VAL B CA 1
ATOM 786 C C . VAL B 1 17 ? 10.25 0.914 -0.369 1 98.81 17 VAL B C 1
ATOM 788 O O . VAL B 1 17 ? 10.57 1.672 0.549 1 98.81 17 VAL B O 1
ATOM 791 N N . ASP B 1 18 ? 10.359 1.213 -1.622 1 98.75 18 ASP B N 1
ATOM 792 C CA . ASP B 1 18 ? 10.891 2.51 -2.029 1 98.75 18 ASP B CA 1
ATOM 793 C C . ASP B 1 18 ? 9.977 3.646 -1.572 1 98.75 18 ASP B C 1
ATOM 795 O O . ASP B 1 18 ? 10.453 4.676 -1.093 1 98.75 18 ASP B O 1
ATOM 799 N N . ILE B 1 19 ? 8.703 3.471 -1.706 1 98.88 19 ILE B N 1
ATOM 800 C CA . ILE B 1 19 ? 7.738 4.496 -1.334 1 98.88 19 ILE B CA 1
ATOM 801 C C . ILE B 1 19 ? 7.754 4.695 0.179 1 98.88 19 ILE B C 1
ATOM 803 O O . ILE B 1 19 ? 7.66 5.828 0.663 1 98.88 19 ILE B O 1
ATOM 807 N N . VAL B 1 20 ? 7.938 3.602 0.993 1 98.88 20 VAL B N 1
ATOM 808 C CA . VAL B 1 20 ? 7.977 3.688 2.449 1 98.88 20 VAL B CA 1
ATOM 809 C C . VAL B 1 20 ? 9.18 4.52 2.885 1 98.88 20 VAL B C 1
ATOM 811 O O . VAL B 1 20 ? 9.086 5.301 3.836 1 98.88 20 VAL B O 1
ATOM 814 N N . ARG B 1 21 ? 10.266 4.324 2.168 1 98.69 21 ARG B N 1
ATOM 815 C CA . ARG B 1 21 ? 11.43 5.152 2.459 1 98.69 21 ARG B CA 1
ATOM 816 C C . ARG B 1 21 ? 11.117 6.629 2.24 1 98.69 21 ARG B C 1
ATOM 818 O O . ARG B 1 21 ? 11.492 7.473 3.057 1 98.69 21 ARG B O 1
ATOM 825 N N . GLU B 1 22 ? 10.453 6.941 1.166 1 98.62 22 GLU B N 1
ATOM 826 C CA . GLU B 1 22 ? 10.031 8.312 0.899 1 98.62 22 GLU B CA 1
ATOM 827 C C . GLU B 1 22 ? 9.094 8.82 1.994 1 98.62 22 GLU B C 1
ATOM 829 O O . GLU B 1 22 ? 9.203 9.977 2.418 1 98.62 22 GLU B O 1
ATOM 834 N N . GLU B 1 23 ? 8.219 7.945 2.422 1 98.94 23 GLU B N 1
ATOM 835 C CA . GLU B 1 23 ? 7.246 8.32 3.447 1 98.94 23 GLU B CA 1
ATOM 836 C C . GLU B 1 23 ? 7.934 8.609 4.777 1 98.94 23 GLU B C 1
ATOM 838 O O . GLU B 1 23 ? 7.57 9.555 5.484 1 98.94 23 GLU B O 1
ATOM 843 N N . MET B 1 24 ? 8.961 7.816 5.09 1 98.75 24 MET B N 1
ATOM 844 C CA . MET B 1 24 ? 9.688 8.031 6.336 1 98.75 24 MET B CA 1
ATOM 845 C C . MET B 1 24 ? 10.398 9.383 6.32 1 98.75 24 MET B C 1
ATOM 847 O O . MET B 1 24 ? 10.438 10.078 7.336 1 98.75 24 MET B O 1
ATOM 851 N N . ASN B 1 25 ? 10.93 9.727 5.207 1 98.31 25 ASN B N 1
ATOM 852 C CA . ASN B 1 25 ? 11.539 11.039 5.062 1 98.31 25 ASN B CA 1
ATOM 853 C C . ASN B 1 25 ? 10.5 12.156 5.188 1 98.31 25 ASN B C 1
ATOM 855 O O . ASN B 1 25 ? 10.766 13.188 5.805 1 98.31 25 ASN B O 1
ATOM 859 N N . LEU B 1 26 ? 9.336 11.922 4.586 1 98.69 26 LEU B N 1
ATOM 860 C CA . LEU B 1 26 ? 8.273 12.914 4.648 1 98.69 26 LEU B CA 1
ATOM 861 C C . LEU B 1 26 ? 7.812 13.133 6.09 1 98.69 26 LEU B C 1
ATOM 863 O O . LEU B 1 26 ? 7.621 14.273 6.52 1 98.69 26 LEU B O 1
ATOM 867 N N . LEU B 1 27 ? 7.707 12.062 6.871 1 98.56 27 LEU B N 1
ATOM 868 C CA . LEU B 1 27 ? 7.289 12.148 8.266 1 98.56 27 LEU B CA 1
ATOM 869 C C . LEU B 1 27 ? 8.352 12.844 9.109 1 98.56 27 LEU B C 1
ATOM 871 O O . LEU B 1 27 ? 8.023 13.625 10.008 1 98.56 27 LEU B O 1
ATOM 875 N N . PHE B 1 28 ? 9.586 12.555 8.789 1 97.5 28 PHE B N 1
ATOM 876 C CA . PHE B 1 28 ? 10.688 13.219 9.469 1 97.5 28 PHE B CA 1
ATOM 877 C C . PHE B 1 28 ? 10.641 14.727 9.234 1 97.5 28 PHE B C 1
ATOM 879 O O . PHE B 1 28 ? 10.797 15.508 10.172 1 97.5 28 PHE B O 1
ATOM 886 N N . GLN B 1 29 ? 10.398 15.102 7.965 1 95.88 29 GLN B N 1
ATOM 887 C CA . GLN B 1 29 ? 10.328 16.516 7.617 1 95.88 29 GLN B CA 1
ATOM 888 C C . GLN B 1 29 ? 9.125 17.188 8.289 1 95.88 29 GLN B C 1
ATOM 890 O O . GLN B 1 29 ? 9.195 18.344 8.688 1 95.88 29 GLN B O 1
ATOM 895 N N . ALA B 1 30 ? 8.055 16.438 8.422 1 94.56 30 ALA B N 1
ATOM 896 C CA . ALA B 1 30 ? 6.836 16.969 9.016 1 94.56 30 ALA B CA 1
ATOM 897 C C . ALA B 1 30 ? 7.059 17.344 10.484 1 94.56 30 ALA B C 1
ATOM 899 O O . ALA B 1 30 ? 6.387 18.234 11.008 1 94.56 30 ALA B O 1
ATOM 900 N N . ASP B 1 31 ? 8.039 16.703 11.094 1 94.12 31 ASP B N 1
ATOM 901 C CA . ASP B 1 31 ? 8.273 16.906 12.523 1 94.12 31 ASP B CA 1
ATOM 902 C C . ASP B 1 31 ? 9.281 18.031 12.75 1 94.12 31 ASP B C 1
ATOM 904 O O . ASP B 1 31 ? 9.523 18.422 13.891 1 94.12 31 ASP B O 1
ATOM 908 N N . GLN B 1 32 ? 9.828 18.609 11.68 1 94.62 32 GLN B N 1
ATOM 909 C CA . GLN B 1 32 ? 10.844 19.641 11.82 1 94.62 32 GLN B CA 1
ATOM 910 C C . GLN B 1 32 ? 10.203 21.016 11.945 1 94.62 32 GLN B C 1
ATOM 912 O O . GLN B 1 32 ? 9.164 21.281 11.336 1 94.62 32 GLN B O 1
ATOM 917 N N . PRO B 1 33 ? 10.852 21.922 12.781 1 93 33 PRO B N 1
ATOM 918 C CA . PRO B 1 33 ? 10.383 23.312 12.789 1 93 33 PRO B CA 1
ATOM 919 C C . PRO B 1 33 ? 10.406 23.938 11.406 1 93 33 PRO B C 1
ATOM 921 O O . PRO B 1 33 ? 11.32 23.688 10.617 1 93 33 PRO B O 1
ATOM 924 N N . GLY B 1 34 ? 9.398 24.75 11.062 1 90.88 34 GLY B N 1
ATOM 925 C CA . GLY B 1 34 ? 9.328 25.438 9.781 1 90.88 34 GLY B CA 1
ATOM 926 C C . GLY B 1 34 ? 8.688 24.594 8.695 1 90.88 34 GLY B C 1
ATOM 927 O O . GLY B 1 34 ? 8.625 25 7.539 1 90.88 34 GLY B O 1
ATOM 928 N N . ASN B 1 35 ? 8.32 23.406 9.031 1 89.38 35 ASN B N 1
ATOM 929 C CA . ASN B 1 35 ? 7.621 22.562 8.078 1 89.38 35 ASN B CA 1
ATOM 930 C C . ASN B 1 35 ? 6.43 23.281 7.453 1 89.38 35 ASN B C 1
ATOM 932 O O . ASN B 1 35 ? 5.676 23.969 8.148 1 89.38 35 ASN B O 1
ATOM 936 N N . GLN B 1 36 ? 6.406 23.094 6.191 1 92.31 36 GLN B N 1
ATOM 937 C CA . GLN B 1 36 ? 5.266 23.656 5.484 1 92.31 36 GLN B CA 1
ATOM 938 C C . GLN B 1 36 ? 4.133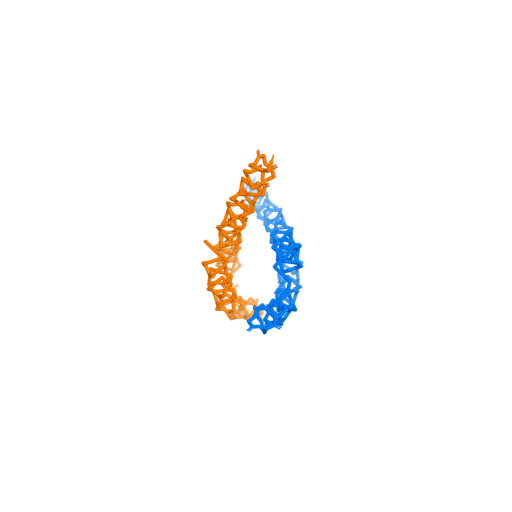 22.641 5.348 1 92.31 36 GLN B C 1
ATOM 940 O O . GLN B 1 36 ? 4.254 21.672 4.605 1 92.31 36 GLN B O 1
ATOM 945 N N . LEU B 1 37 ? 3.07 22.938 5.957 1 94.06 37 LEU B N 1
ATOM 946 C CA . LEU B 1 37 ? 1.924 22.047 6.008 1 94.06 37 LEU B CA 1
ATOM 947 C C . LEU B 1 37 ? 1.399 21.75 4.605 1 94.06 37 LEU B C 1
ATOM 949 O O . LEU B 1 37 ? 1.089 20.594 4.285 1 94.06 37 LEU B O 1
ATOM 953 N N . ASP B 1 38 ? 1.331 22.734 3.756 1 94.25 38 ASP B N 1
ATOM 954 C CA . ASP B 1 38 ? 0.804 22.562 2.406 1 94.25 38 ASP B CA 1
ATOM 955 C C . ASP B 1 38 ? 1.66 21.578 1.607 1 94.25 38 ASP B C 1
ATOM 957 O O . ASP B 1 38 ? 1.135 20.766 0.842 1 94.25 38 ASP B O 1
ATOM 961 N N . ASP B 1 39 ? 2.951 21.703 1.753 1 95.75 39 ASP B N 1
ATOM 962 C CA . ASP B 1 39 ? 3.865 20.781 1.07 1 95.75 39 ASP B CA 1
ATOM 963 C C . ASP B 1 39 ? 3.678 19.359 1.559 1 95.75 39 ASP B C 1
ATOM 965 O O . ASP B 1 39 ? 3.662 18.422 0.757 1 95.75 39 ASP B O 1
ATOM 969 N N . TYR B 1 40 ? 3.572 19.203 2.836 1 98 40 TYR B N 1
ATOM 970 C CA . TYR B 1 40 ? 3.346 17.891 3.418 1 98 40 TYR B CA 1
ATOM 971 C C . TYR B 1 40 ? 2.072 17.266 2.863 1 98 40 TYR B C 1
ATOM 973 O O . TYR B 1 40 ? 2.076 16.094 2.439 1 98 40 TYR B O 1
ATOM 981 N N . ILE B 1 41 ? 1.036 18 2.832 1 98.12 41 ILE B N 1
ATOM 982 C CA . ILE B 1 41 ? -0.267 17.516 2.395 1 98.12 41 ILE B CA 1
ATOM 983 C C . ILE B 1 41 ? -0.191 17.078 0.933 1 98.12 41 ILE B C 1
ATOM 985 O O . ILE B 1 41 ? -0.674 16 0.571 1 98.12 41 ILE B O 1
ATOM 989 N N . SER B 1 42 ? 0.391 17.891 0.139 1 98.06 42 SER B N 1
ATOM 990 C CA . SER B 1 42 ? 0.485 17.609 -1.288 1 98.06 42 SER B CA 1
ATOM 991 C C . SER B 1 42 ? 1.317 16.359 -1.544 1 98.06 42 SER B C 1
ATOM 993 O O . SER B 1 42 ? 0.944 15.516 -2.363 1 98.06 42 SER B O 1
ATOM 995 N N . LYS B 1 43 ? 2.387 16.25 -0.847 1 98.44 43 LYS B N 1
ATOM 996 C CA . LYS B 1 43 ? 3.248 15.086 -1.035 1 98.44 43 LYS B CA 1
ATOM 997 C C . LYS B 1 43 ? 2.576 13.812 -0.527 1 98.44 43 LYS B C 1
ATOM 999 O O . LYS B 1 43 ? 2.666 12.766 -1.163 1 98.44 43 LYS B O 1
ATOM 1004 N N . LEU B 1 44 ? 1.941 13.898 0.601 1 98.88 44 LEU B N 1
ATOM 1005 C CA . LEU B 1 44 ? 1.219 12.742 1.127 1 98.88 44 LEU B CA 1
ATOM 1006 C C . LEU B 1 44 ? 0.139 12.289 0.151 1 98.88 44 LEU B C 1
ATOM 1008 O O . LEU B 1 44 ? -0.005 11.086 -0.107 1 98.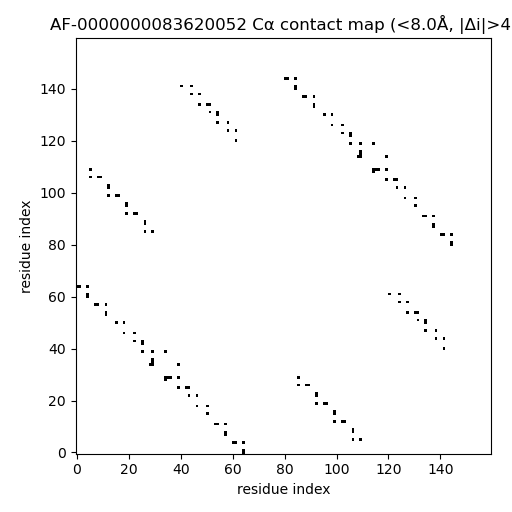88 44 LEU B O 1
ATOM 1012 N N . ASP B 1 45 ? -0.566 13.227 -0.369 1 98.75 45 ASP B N 1
ATOM 1013 C CA . ASP B 1 45 ? -1.596 12.906 -1.353 1 98.75 45 ASP B CA 1
ATOM 1014 C C . ASP B 1 45 ? -1.003 12.156 -2.545 1 98.75 45 ASP B C 1
ATOM 1016 O O . ASP B 1 45 ? -1.548 11.141 -2.98 1 98.75 45 ASP B O 1
ATOM 1020 N N . THR B 1 46 ? 0.089 12.688 -3.076 1 98.81 46 THR B N 1
ATOM 1021 C CA . THR B 1 46 ? 0.763 12.078 -4.215 1 98.81 46 THR B CA 1
ATOM 1022 C C . THR B 1 46 ? 1.212 10.656 -3.883 1 98.81 46 THR B C 1
ATOM 1024 O O . THR B 1 46 ? 1.012 9.734 -4.676 1 98.81 46 THR B O 1
ATOM 1027 N N . ILE B 1 47 ? 1.791 10.453 -2.691 1 98.94 47 ILE B N 1
ATOM 1028 C CA . ILE B 1 47 ? 2.318 9.164 -2.248 1 98.94 47 ILE B CA 1
ATOM 1029 C C . ILE B 1 47 ? 1.176 8.164 -2.096 1 98.94 47 ILE B C 1
ATOM 1031 O O . ILE B 1 47 ? 1.264 7.035 -2.58 1 98.94 47 ILE B O 1
ATOM 1035 N N . LEU B 1 48 ? 0.088 8.586 -1.459 1 98.94 48 LEU B N 1
ATOM 1036 C CA . LEU B 1 48 ? -1.041 7.684 -1.257 1 98.94 48 LEU B CA 1
ATOM 1037 C C . LEU B 1 48 ? -1.66 7.281 -2.59 1 98.94 48 LEU B C 1
ATOM 1039 O O . LEU B 1 48 ? -2.07 6.133 -2.766 1 98.94 48 LEU B O 1
ATOM 1043 N N . SER B 1 49 ? -1.7 8.242 -3.57 1 98.88 49 SER B N 1
ATOM 1044 C CA . SER B 1 49 ? -2.211 7.934 -4.902 1 98.88 49 SER B CA 1
ATOM 1045 C C . SER B 1 49 ? -1.324 6.922 -5.617 1 98.88 49 SER B C 1
ATOM 1047 O O . SER B 1 49 ? -1.823 6.031 -6.309 1 98.88 49 SER B O 1
ATOM 1049 N N . GLN B 1 50 ? -0.047 7.074 -5.473 1 98.88 50 GLN B N 1
ATOM 1050 C CA . GLN B 1 50 ? 0.9 6.145 -6.074 1 98.88 50 GLN B CA 1
ATOM 1051 C C . GLN B 1 50 ? 0.763 4.75 -5.469 1 98.88 50 GLN B C 1
ATOM 1053 O O . GLN B 1 50 ? 0.774 3.752 -6.191 1 98.88 50 GLN B O 1
ATOM 1058 N N . LYS B 1 51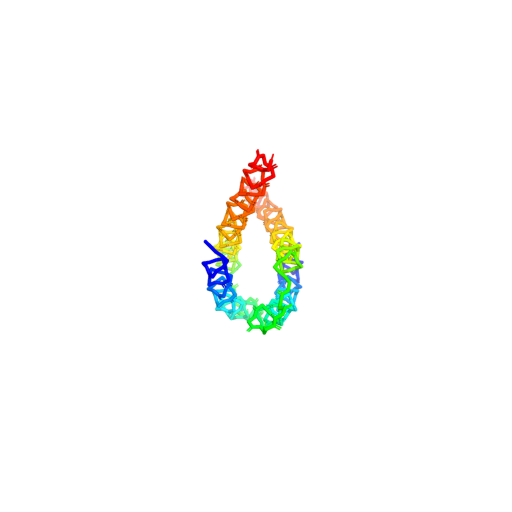 ? 0.605 4.664 -4.121 1 98.94 51 LYS B N 1
ATOM 1059 C CA . LYS B 1 51 ? 0.422 3.375 -3.461 1 98.94 51 LYS B CA 1
ATOM 1060 C C . LYS B 1 51 ? -0.865 2.697 -3.922 1 98.94 51 LYS B C 1
ATOM 1062 O O . LYS B 1 51 ? -0.868 1.505 -4.234 1 98.94 51 LYS B O 1
ATOM 1067 N N . ALA B 1 52 ? -1.914 3.426 -3.977 1 98.88 52 ALA B N 1
ATOM 1068 C CA . ALA B 1 52 ? -3.197 2.873 -4.402 1 98.88 52 ALA B CA 1
ATOM 1069 C C . ALA B 1 52 ? -3.115 2.334 -5.828 1 98.88 52 ALA B C 1
ATOM 1071 O O . ALA B 1 52 ? -3.607 1.24 -6.117 1 98.88 52 ALA B O 1
ATOM 1072 N N . ALA B 1 53 ? -2.496 3.137 -6.691 1 98.69 53 ALA B N 1
ATOM 1073 C CA . ALA B 1 53 ? -2.404 2.738 -8.094 1 98.69 53 ALA B CA 1
ATOM 1074 C C . ALA B 1 53 ? -1.629 1.434 -8.242 1 98.69 53 ALA B C 1
ATOM 1076 O O . ALA B 1 53 ? -2.01 0.566 -9.031 1 98.69 53 ALA B O 1
ATOM 1077 N N . GLY B 1 54 ? -0.521 1.287 -7.504 1 98.75 54 GLY B N 1
ATOM 1078 C CA . GLY B 1 54 ? 0.263 0.063 -7.559 1 98.75 54 GLY B CA 1
ATOM 1079 C C . GLY B 1 54 ? -0.495 -1.153 -7.059 1 98.75 54 GLY B C 1
ATOM 1080 O O . GLY B 1 54 ? -0.387 -2.236 -7.637 1 98.75 54 GLY B O 1
ATOM 1081 N N . ILE B 1 55 ? -1.241 -0.985 -6.016 1 98.94 55 ILE B N 1
ATOM 1082 C CA . ILE B 1 55 ? -2.041 -2.072 -5.465 1 98.94 55 ILE B CA 1
ATOM 1083 C C . ILE B 1 55 ? -3.141 -2.459 -6.453 1 98.94 55 ILE B C 1
ATOM 1085 O O . ILE B 1 55 ? -3.369 -3.645 -6.703 1 98.94 55 ILE B O 1
ATOM 1089 N N . TYR B 1 56 ? -3.805 -1.451 -7.074 1 98.69 56 TYR B N 1
ATOM 1090 C CA . TYR B 1 56 ? -4.871 -1.71 -8.031 1 98.69 56 TYR B CA 1
ATOM 1091 C C . TYR B 1 56 ? -4.348 -2.488 -9.234 1 98.69 56 TYR B C 1
ATOM 1093 O O . TYR B 1 56 ? -5.016 -3.4 -9.727 1 98.69 56 TYR B O 1
ATOM 1101 N N . GLN B 1 57 ? -3.209 -2.031 -9.68 1 98.81 57 GLN B N 1
ATOM 1102 C CA . GLN B 1 57 ? -2.605 -2.729 -10.812 1 98.81 57 GLN B CA 1
ATOM 1103 C C . GLN B 1 57 ? -2.35 -4.195 -10.477 1 98.81 57 GLN B C 1
ATOM 1105 O O . GLN B 1 57 ? -2.641 -5.082 -11.281 1 98.81 57 GLN B O 1
ATOM 1110 N N . LEU B 1 58 ? -1.808 -4.551 -9.328 1 98.94 58 LEU B N 1
ATOM 1111 C CA . LEU B 1 58 ? -1.521 -5.934 -8.961 1 98.94 58 LEU B CA 1
ATOM 1112 C C . LEU B 1 58 ? -2.812 -6.707 -8.711 1 98.94 58 LEU B C 1
ATOM 1114 O O . LEU B 1 58 ? -2.912 -7.887 -9.055 1 98.94 58 LEU B O 1
ATOM 1118 N N . GLN B 1 59 ? -3.793 -6.047 -8.109 1 98.88 59 GLN B N 1
ATOM 1119 C CA . GLN B 1 59 ? -5.09 -6.688 -7.93 1 98.88 59 GLN B CA 1
ATOM 1120 C C . GLN B 1 59 ? -5.703 -7.086 -9.266 1 98.88 59 GLN B C 1
ATOM 1122 O O . GLN B 1 59 ? -6.312 -8.148 -9.391 1 98.88 59 GLN B O 1
ATOM 1127 N N . ALA B 1 60 ? -5.594 -6.188 -10.211 1 98.75 60 ALA B N 1
ATOM 1128 C CA . ALA B 1 60 ? -6.121 -6.488 -11.539 1 98.75 60 ALA B CA 1
ATOM 1129 C C . ALA B 1 60 ? -5.406 -7.691 -12.156 1 98.75 60 ALA B C 1
ATOM 1131 O O . ALA B 1 60 ? -6.039 -8.539 -12.797 1 98.75 60 ALA B O 1
ATOM 1132 N N . GLN B 1 61 ? -4.113 -7.766 -12 1 98.62 61 GLN B N 1
ATOM 1133 C CA . GLN B 1 61 ? -3.354 -8.906 -12.508 1 98.62 61 GLN B CA 1
ATOM 1134 C C . GLN B 1 61 ? -3.744 -10.188 -11.789 1 98.62 61 GLN B C 1
ATOM 1136 O O . GLN B 1 61 ? -3.85 -11.25 -12.406 1 98.62 61 GLN B O 1
ATOM 1141 N N . LEU B 1 62 ? -3.916 -10.133 -10.492 1 98.75 62 LEU B N 1
ATOM 1142 C CA . LEU B 1 62 ? -4.348 -11.289 -9.711 1 98.75 62 LEU B CA 1
ATOM 1143 C C . LEU B 1 62 ? -5.711 -11.781 -10.18 1 98.75 62 LEU B C 1
ATOM 1145 O O . LEU B 1 62 ? -5.914 -12.984 -10.352 1 98.75 62 LEU B O 1
ATOM 1149 N N . ALA B 1 63 ? -6.617 -10.844 -10.422 1 98.38 63 ALA B N 1
ATOM 1150 C CA . ALA B 1 63 ? -7.957 -11.195 -10.883 1 98.38 63 ALA B CA 1
ATOM 1151 C C . ALA B 1 63 ? -7.902 -11.867 -12.258 1 98.38 63 ALA B C 1
ATOM 1153 O O . ALA B 1 63 ? -8.602 -12.859 -12.492 1 98.38 63 ALA B O 1
ATOM 1154 N N . GLN B 1 64 ? -7.121 -11.297 -13.141 1 97.44 64 GLN B N 1
ATOM 1155 C CA . GLN B 1 64 ? -6.965 -11.875 -14.469 1 97.44 64 GLN B CA 1
ATOM 1156 C C . GLN B 1 64 ? -6.375 -13.281 -14.383 1 97.44 64 GLN B C 1
ATOM 1158 O O . GLN B 1 64 ? -6.82 -14.188 -15.094 1 97.44 64 GLN B O 1
ATOM 1163 N N . PHE B 1 65 ? -5.406 -13.477 -13.57 1 97.88 65 PHE B N 1
ATOM 1164 C CA . PHE B 1 65 ? -4.793 -14.781 -13.352 1 97.88 65 PHE B CA 1
ATOM 1165 C C . PHE B 1 65 ? -5.824 -15.789 -12.852 1 97.88 65 PHE B C 1
ATOM 1167 O O . PHE B 1 65 ? -5.898 -16.906 -13.359 1 97.88 65 PHE B O 1
ATOM 1174 N N . GLN B 1 66 ? -6.559 -15.469 -11.891 1 96.5 66 GLN B N 1
ATOM 1175 C CA . GLN B 1 66 ? -7.586 -16.344 -11.32 1 96.5 66 GLN B CA 1
ATOM 1176 C C . GLN B 1 66 ? -8.633 -16.703 -12.367 1 96.5 66 GLN B C 1
ATOM 1178 O O . GLN B 1 66 ? -9.117 -17.844 -12.391 1 96.5 66 GLN B O 1
ATOM 1183 N N . ARG B 1 67 ? -9.031 -15.812 -13.164 1 95.12 67 ARG B N 1
ATOM 11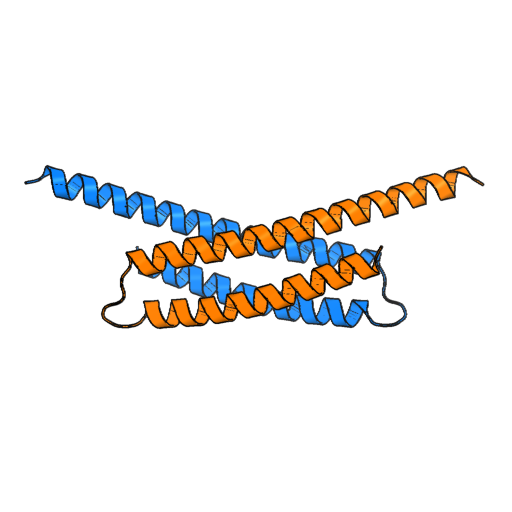84 C CA . ARG B 1 67 ? -9.984 -16.094 -14.234 1 95.12 67 ARG B CA 1
ATOM 1185 C C . ARG B 1 67 ? -9.445 -17.156 -15.18 1 95.12 67 ARG B C 1
ATOM 1187 O O . ARG B 1 67 ? -10.164 -18.094 -15.539 1 95.12 67 ARG B O 1
ATOM 1194 N N . ARG B 1 68 ? -8.312 -17.062 -15.602 1 93.62 68 ARG B N 1
ATOM 1195 C CA . ARG B 1 68 ? -7.684 -18.016 -16.5 1 93.62 68 ARG B CA 1
ATOM 1196 C C . ARG B 1 68 ? -7.594 -19.391 -15.867 1 93.62 68 ARG B C 1
ATOM 1198 O O . ARG B 1 68 ? -7.801 -20.406 -16.531 1 93.62 68 ARG B O 1
ATOM 1205 N N . LEU B 1 69 ? -7.168 -19.438 -14.547 1 90.81 69 LEU B N 1
ATOM 1206 C CA . LEU B 1 69 ? -7.109 -20.719 -13.836 1 90.81 69 LEU B CA 1
ATOM 1207 C C . LEU B 1 69 ? -8.469 -21.406 -13.844 1 90.81 69 LEU B C 1
ATOM 1209 O O . LEU B 1 69 ? -8.555 -22.625 -14.047 1 90.81 69 LEU B O 1
ATOM 1213 N N . ASN B 1 70 ? -9.516 -20.672 -13.617 1 91.5 70 ASN B N 1
ATOM 1214 C CA . ASN B 1 70 ? -10.867 -21.234 -13.578 1 91.5 70 ASN B CA 1
ATOM 1215 C C . ASN B 1 70 ? -11.32 -21.703 -14.961 1 91.5 70 ASN B C 1
ATOM 1217 O O . ASN B 1 70 ? -12.016 -22.703 -15.078 1 91.5 70 ASN B O 1
ATOM 1221 N N . GLU B 1 71 ? -11 -21 -15.961 1 89.31 71 GLU B N 1
ATOM 1222 C CA . GLU B 1 71 ? -11.344 -21.375 -17.328 1 89.31 71 GLU B CA 1
ATOM 1223 C C . GLU B 1 71 ? -10.672 -22.688 -17.719 1 89.31 71 GLU B C 1
ATOM 1225 O O . GLU B 1 71 ? -11.266 -23.531 -18.406 1 89.31 71 GLU B O 1
ATOM 1230 N N . TYR B 1 72 ? -9.492 -22.875 -17.359 1 85.06 72 TYR B N 1
ATOM 1231 C CA . TYR B 1 72 ? -8.742 -24.109 -17.641 1 85.06 72 TYR B CA 1
ATOM 1232 C C . TYR B 1 72 ? -9.344 -25.297 -16.891 1 85.06 72 TYR B C 1
ATOM 1234 O O . TYR B 1 72 ? -9.406 -26.406 -17.422 1 85.06 72 TYR B O 1
ATOM 1242 N N . ASN B 1 73 ? -9.719 -25.062 -15.656 1 83.88 73 ASN B N 1
ATOM 1243 C CA . ASN B 1 73 ? -10.312 -26.125 -14.852 1 83.88 73 ASN B CA 1
ATOM 1244 C C . ASN B 1 73 ? -11.664 -26.562 -15.398 1 83.88 73 ASN B C 1
ATOM 1246 O O . ASN B 1 73 ? -12.047 -27.719 -15.273 1 83.88 73 ASN B O 1
ATOM 1250 N N . ILE B 1 74 ? -12.461 -25.656 -15.914 1 78.94 74 ILE B N 1
ATOM 1251 C CA . ILE B 1 74 ? -13.742 -25.984 -16.516 1 78.94 74 ILE B CA 1
ATOM 1252 C C . ILE B 1 74 ? -13.516 -26.797 -17.797 1 78.94 74 ILE B C 1
ATOM 1254 O O . ILE B 1 74 ? -14.203 -27.781 -18.047 1 78.94 74 ILE B O 1
ATOM 1258 N N . PHE B 1 75 ? -12.562 -26.516 -18.625 1 75.25 75 PHE B N 1
ATOM 1259 C CA . PHE B 1 75 ? -12.289 -27.219 -19.859 1 75.25 75 PHE B CA 1
ATOM 1260 C C . PHE B 1 75 ? -11.695 -28.609 -19.594 1 75.25 75 PHE B C 1
ATOM 1262 O O . PHE B 1 75 ? -12.031 -29.578 -20.281 1 75.25 75 PHE B O 1
ATOM 1269 N N . SER B 1 76 ? -10.875 -28.688 -18.641 1 71.75 76 SER B N 1
ATOM 1270 C CA . SER B 1 76 ? -10.258 -29.984 -18.344 1 71.75 76 SER B CA 1
ATOM 1271 C C . SER B 1 76 ? -11.281 -30.969 -17.766 1 71.75 76 SER B C 1
ATOM 1273 O O . SER B 1 76 ? -11.125 -32.188 -17.922 1 71.75 76 SER B O 1
ATOM 1275 N N . SER B 1 77 ? -12.336 -30.5 -17.109 1 70.88 77 SER B N 1
ATOM 1276 C CA . SER B 1 77 ? -13.352 -31.391 -16.562 1 70.88 77 SER B CA 1
ATOM 1277 C C . SER B 1 77 ? -14.328 -31.844 -17.641 1 70.88 77 SER B C 1
ATOM 1279 O O . SER B 1 77 ? -14.938 -32.906 -17.516 1 70.88 77 SER B O 1
ATOM 1281 N N . SER B 1 78 ? -14.5 -31.141 -18.656 1 61.75 78 SER B N 1
ATOM 1282 C CA . SER B 1 78 ? -15.492 -31.5 -19.672 1 61.75 78 SER B CA 1
ATOM 1283 C C . SER B 1 78 ? -14.93 -32.5 -20.672 1 61.75 78 SER B C 1
ATOM 1285 O O . SER B 1 78 ? -15.656 -33.062 -21.5 1 61.75 78 SER B O 1
ATOM 1287 N N . GLY B 1 79 ? -13.648 -32.656 -20.781 1 57.91 79 GLY B N 1
ATOM 1288 C CA . GLY B 1 79 ? -13.078 -33.594 -21.75 1 57.91 79 GLY B CA 1
ATOM 1289 C C . GLY B 1 79 ? -13.133 -35.031 -21.312 1 57.91 79 GLY B C 1
ATOM 1290 O O . GLY B 1 79 ? -12.688 -35.938 -22.031 1 57.91 79 GLY B O 1
ATOM 1291 N N . ASP B 1 80 ? -13.25 -35.344 -20.031 1 48.81 80 ASP B N 1
ATOM 1292 C CA . ASP B 1 80 ? -13.453 -36.781 -19.812 1 48.81 80 ASP B CA 1
ATOM 1293 C C . ASP B 1 80 ? -14.852 -37.219 -20.234 1 48.81 80 ASP B C 1
ATOM 1295 O O . ASP B 1 80 ? -15.812 -36.469 -20.078 1 48.81 80 ASP B O 1
#

Organism: NCBI:txid97028

Secondary structure (DSSP, 8-state):
-HHHHHHHHHHHHHHHHHHHHHHHHHHHHHTSTT--HHHHHHHHHHHHHHHHHHHHHHHHHHHHHHHHHHHHHHHHHHT-/-HHHHHHHHHHHHHHHHHHHHHHHHHHHHHTSTT--HHHHHHHHHHHHHHHHHHHHHHHHHHHHHHHHHHHHHHHHHHT-